Protein AF-A0A0Q7TAC6-F1 (afdb_monomer_lite)

Radius of gyration: 20.75 Å; chains: 1; bounding box: 31×66×64 Å

Structure (mmCIF, N/CA/C/O backbone):
data_AF-A0A0Q7TAC6-F1
#
_entry.id   AF-A0A0Q7TAC6-F1
#
loop_
_atom_site.group_PDB
_atom_site.id
_atom_site.type_symbol
_atom_site.label_atom_id
_atom_site.label_alt_id
_atom_site.label_comp_id
_atom_site.lab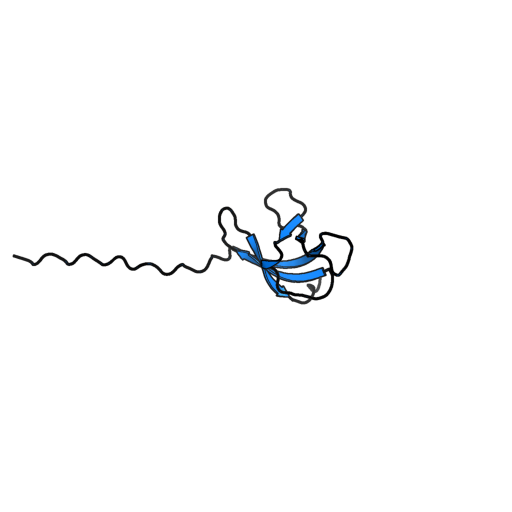el_asym_id
_atom_site.label_entity_id
_atom_site.label_seq_id
_atom_site.pdbx_PDB_ins_code
_atom_site.Cartn_x
_atom_site.Cartn_y
_atom_site.Cartn_z
_atom_site.occupancy
_atom_site.B_iso_or_equiv
_atom_site.auth_seq_id
_atom_site.auth_comp_id
_atom_site.auth_asym_id
_atom_site.auth_atom_id
_atom_site.pdbx_PDB_model_num
ATOM 1 N N . MET A 1 1 ? -12.091 -48.507 -45.931 1.00 50.78 1 MET A N 1
ATOM 2 C CA . MET A 1 1 ? -11.479 -47.163 -45.850 1.00 50.78 1 MET A CA 1
ATOM 3 C C . MET A 1 1 ? -12.095 -46.443 -44.662 1.00 50.78 1 MET A C 1
ATOM 5 O O . MET A 1 1 ? -13.316 -46.382 -44.601 1.00 50.78 1 MET A O 1
ATOM 9 N N . SER A 1 2 ? -11.295 -45.977 -43.703 1.00 50.44 2 SER A N 1
ATOM 10 C CA . SER A 1 2 ? -11.793 -45.204 -42.553 1.00 50.44 2 SER A CA 1
ATOM 11 C C . SER A 1 2 ? -11.909 -43.722 -42.929 1.00 50.44 2 SER A C 1
ATOM 13 O O . SER A 1 2 ? -11.024 -43.233 -43.635 1.00 50.44 2 SER A O 1
ATOM 15 N N . PRO A 1 3 ? -12.953 -42.995 -42.493 1.00 66.31 3 PRO A N 1
ATOM 16 C CA . PRO A 1 3 ? -13.070 -41.574 -42.796 1.00 66.31 3 PRO A CA 1
ATOM 17 C C . PRO A 1 3 ? -12.020 -40.757 -42.020 1.00 66.31 3 PRO A C 1
ATOM 19 O O . PRO A 1 3 ? -11.610 -41.155 -40.923 1.00 66.31 3 PRO A O 1
ATOM 22 N N . PRO A 1 4 ? -11.566 -39.618 -42.574 1.00 60.03 4 PRO A N 1
ATOM 23 C CA . PRO A 1 4 ? -10.559 -38.779 -41.940 1.00 60.03 4 PRO A CA 1
ATOM 24 C C . PRO A 1 4 ? -11.099 -38.163 -40.644 1.00 60.03 4 PRO A C 1
ATOM 26 O O . PRO A 1 4 ? -12.216 -37.649 -40.583 1.00 60.03 4 PRO A O 1
ATOM 29 N N . ARG A 1 5 ? -10.281 -38.225 -39.590 1.00 60.72 5 ARG A N 1
ATOM 30 C CA . ARG A 1 5 ? -10.578 -37.663 -38.268 1.00 60.72 5 ARG A CA 1
ATOM 31 C C . ARG A 1 5 ? -10.693 -36.140 -38.391 1.00 60.72 5 ARG A C 1
ATOM 33 O O . ARG A 1 5 ? -9.756 -35.490 -38.844 1.00 60.72 5 ARG A O 1
ATOM 40 N N . ALA A 1 6 ? -11.840 -35.589 -37.995 1.00 65.75 6 ALA A N 1
ATOM 41 C CA . ALA A 1 6 ? -12.087 -34.150 -38.009 1.00 65.75 6 ALA A CA 1
ATOM 42 C C . ALA A 1 6 ? -11.006 -33.387 -37.211 1.00 65.75 6 ALA A C 1
ATOM 44 O O . ALA A 1 6 ? -10.570 -33.882 -36.163 1.00 65.75 6 ALA A O 1
ATOM 45 N N . PRO A 1 7 ? -10.575 -32.194 -37.663 1.00 58.78 7 PRO A N 1
ATOM 46 C CA . PRO A 1 7 ? -9.588 -31.401 -36.944 1.00 58.78 7 PRO A CA 1
ATOM 47 C C . PRO A 1 7 ? -10.162 -30.973 -35.590 1.00 58.78 7 PRO A C 1
ATOM 49 O O . PRO A 1 7 ? -11.202 -30.316 -35.513 1.00 58.78 7 PRO A O 1
ATOM 52 N N . GLN A 1 8 ? -9.485 -31.368 -34.510 1.00 59.59 8 GLN A N 1
ATOM 53 C CA . GLN A 1 8 ? -9.790 -30.911 -33.158 1.00 59.59 8 GLN A CA 1
ATOM 54 C C . GLN A 1 8 ? -9.705 -29.384 -33.123 1.00 59.59 8 GLN A C 1
ATOM 56 O O . GLN A 1 8 ? -8.641 -28.792 -33.292 1.00 59.59 8 GLN A O 1
ATOM 61 N N . ARG A 1 9 ? -10.858 -28.745 -32.922 1.00 57.50 9 ARG A N 1
ATOM 62 C CA . ARG A 1 9 ? -10.977 -27.301 -32.744 1.00 57.50 9 ARG A CA 1
ATOM 63 C C . ARG A 1 9 ? -10.190 -26.920 -31.489 1.00 57.50 9 ARG A C 1
ATOM 65 O O . ARG A 1 9 ? -10.533 -27.376 -30.402 1.00 57.50 9 ARG A O 1
ATOM 72 N N . ALA A 1 10 ? -9.141 -26.113 -31.640 1.00 63.22 10 ALA A N 1
ATOM 73 C CA . ALA A 1 10 ? -8.405 -25.564 -30.510 1.00 63.22 10 ALA A CA 1
ATOM 74 C C . ALA A 1 10 ? -9.386 -24.788 -29.619 1.00 63.22 10 ALA A C 1
ATOM 76 O O . ALA A 1 10 ? -9.929 -23.757 -30.019 1.00 63.22 10 ALA A O 1
ATOM 77 N N . THR A 1 11 ? -9.673 -25.311 -28.430 1.00 62.53 11 THR A N 1
ATOM 78 C CA . THR A 1 11 ? -10.443 -24.588 -27.423 1.00 62.53 11 THR A CA 1
ATOM 79 C C . THR A 1 11 ? -9.594 -23.414 -26.962 1.00 62.53 11 THR A C 1
ATOM 81 O O . THR A 1 11 ? -8.557 -23.616 -26.331 1.00 62.53 11 THR A O 1
ATOM 84 N N . LEU A 1 12 ? -10.012 -22.194 -27.301 1.00 63.34 12 LEU A N 1
ATOM 85 C CA . LEU A 1 12 ? -9.451 -20.970 -26.739 1.00 63.34 12 LEU A CA 1
ATOM 86 C C . LEU A 1 12 ? -9.581 -21.074 -25.216 1.00 63.34 12 LEU A C 1
ATOM 88 O O . LEU A 1 12 ? -10.686 -21.010 -24.679 1.00 63.34 12 LEU A O 1
ATOM 92 N N . HIS A 1 13 ? -8.472 -21.317 -24.518 1.00 60.19 13 HIS A N 1
ATOM 93 C CA . HIS A 1 13 ? -8.485 -21.310 -23.064 1.00 60.19 13 HIS A CA 1
ATOM 94 C C . HIS A 1 13 ? -8.847 -19.901 -22.603 1.00 60.19 13 HIS A C 1
ATOM 96 O O . HIS A 1 13 ? -8.133 -18.945 -22.907 1.00 60.19 13 HIS A O 1
ATOM 102 N N . ALA A 1 14 ? -9.953 -19.784 -21.865 1.00 72.88 14 ALA A N 1
ATOM 103 C CA . ALA A 1 14 ? -10.260 -18.571 -21.128 1.00 72.88 14 ALA A CA 1
ATOM 104 C C . ALA A 1 14 ? -9.032 -18.176 -20.284 1.00 72.88 14 ALA A C 1
ATOM 106 O O . ALA A 1 14 ? -8.363 -19.067 -19.737 1.00 72.88 14 ALA A O 1
ATOM 107 N N . PRO A 1 15 ? -8.701 -16.877 -20.193 1.00 73.06 15 PRO A N 1
ATOM 108 C CA . PRO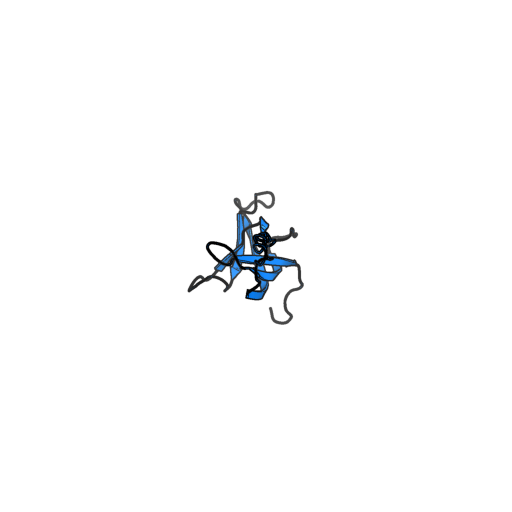 A 1 15 ? -7.570 -16.434 -19.397 1.00 73.06 15 PRO A CA 1
ATOM 109 C C . PRO A 1 15 ? -7.761 -16.910 -17.956 1.00 73.06 15 PRO A C 1
ATOM 111 O O . PRO A 1 15 ? -8.782 -16.642 -17.323 1.00 73.06 15 PRO A O 1
ATOM 114 N N . LYS A 1 16 ? -6.784 -17.672 -17.457 1.00 80.69 16 LYS A N 1
ATOM 115 C CA . LYS A 1 16 ? -6.768 -18.110 -16.061 1.00 80.69 16 LYS A CA 1
ATOM 116 C C . LYS A 1 16 ? -6.614 -16.873 -15.169 1.00 80.69 16 LYS A C 1
ATOM 118 O O . LYS A 1 16 ? -5.866 -15.967 -15.546 1.00 80.69 16 LYS A O 1
ATOM 123 N N . PRO A 1 17 ? -7.278 -16.827 -14.002 1.00 83.25 17 PRO A N 1
ATOM 124 C CA . PRO A 1 17 ? -7.015 -15.771 -13.039 1.00 83.25 17 PRO A CA 1
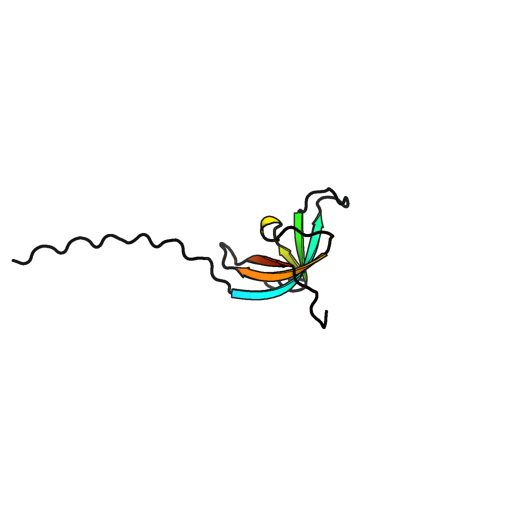ATOM 125 C C . PRO A 1 17 ? -5.532 -15.808 -12.634 1.00 83.25 17 PRO A C 1
ATOM 127 O O . PRO A 1 17 ? -4.946 -16.896 -12.581 1.00 83.25 17 PRO A O 1
ATOM 130 N N . PRO A 1 18 ? -4.917 -14.644 -12.372 1.00 87.94 18 PRO A N 1
ATOM 131 C CA . PRO A 1 18 ? -3.515 -14.582 -11.990 1.00 87.94 18 PRO A CA 1
ATOM 132 C C . PRO A 1 18 ? -3.286 -15.340 -10.682 1.00 87.94 18 PRO A C 1
ATOM 134 O O . PRO A 1 18 ? -4.122 -15.316 -9.772 1.00 87.94 18 PRO A O 1
ATOM 137 N N . ARG A 1 19 ? -2.148 -16.028 -10.581 1.00 93.12 19 ARG A N 1
ATOM 138 C CA . ARG A 1 19 ? -1.799 -16.781 -9.376 1.00 93.12 19 ARG A CA 1
ATOM 139 C C . ARG A 1 19 ? -1.482 -15.837 -8.215 1.00 93.12 19 ARG A C 1
ATOM 141 O O . ARG A 1 19 ? -0.795 -14.839 -8.393 1.00 93.12 19 ARG A O 1
ATOM 148 N N . VAL A 1 20 ? -1.904 -16.204 -7.007 1.00 94.75 20 VAL A N 1
ATOM 149 C CA . VAL A 1 20 ? -1.468 -15.553 -5.763 1.00 94.75 20 VAL A CA 1
ATOM 150 C C . VAL A 1 20 ? -0.330 -16.370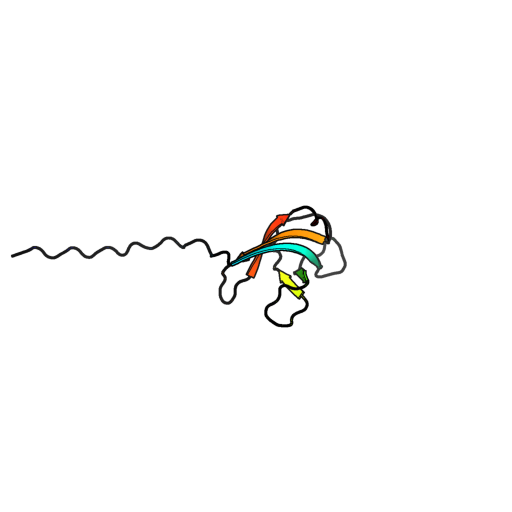 -5.155 1.00 94.75 20 VAL A C 1
ATOM 152 O O . VAL A 1 20 ? -0.479 -17.570 -4.917 1.00 94.75 20 VAL A O 1
ATOM 155 N N . TYR A 1 21 ? 0.819 -15.737 -4.931 1.00 92.12 21 TYR A N 1
ATOM 156 C CA . TYR A 1 21 ? 2.011 -16.374 -4.363 1.00 92.12 21 TYR A CA 1
ATOM 157 C C . TYR A 1 21 ? 2.064 -16.287 -2.840 1.00 92.12 21 TYR A C 1
ATOM 159 O O . TYR A 1 21 ? 2.541 -17.215 -2.190 1.00 92.12 21 TYR A O 1
ATOM 167 N N . ARG A 1 22 ? 1.609 -15.168 -2.270 1.00 92.19 22 ARG A N 1
ATOM 168 C CA . ARG A 1 22 ? 1.695 -14.898 -0.831 1.00 92.19 22 ARG A CA 1
ATOM 169 C C . ARG A 1 22 ? 0.552 -13.998 -0.383 1.00 92.19 22 ARG A C 1
ATOM 171 O O . ARG A 1 22 ? 0.145 -13.120 -1.137 1.00 92.19 22 ARG A O 1
ATOM 178 N N . ARG A 1 23 ? 0.100 -14.193 0.856 1.00 93.88 23 ARG A N 1
ATOM 179 C CA . ARG A 1 23 ? -0.758 -13.265 1.600 1.00 93.88 23 ARG A CA 1
ATOM 180 C C . ARG A 1 23 ? -0.035 -12.761 2.839 1.00 93.88 23 ARG A C 1
ATOM 182 O O . ARG A 1 23 ? 0.746 -13.512 3.422 1.00 93.88 23 ARG A O 1
ATOM 189 N N . ASP A 1 24 ? -0.248 -11.502 3.197 1.00 92.19 24 ASP A N 1
ATOM 190 C CA . ASP A 1 24 ? 0.353 -10.891 4.384 1.00 92.19 24 ASP A CA 1
ATOM 191 C C . ASP A 1 24 ? -0.469 -9.686 4.853 1.00 92.19 24 ASP A C 1
ATOM 193 O O . ASP A 1 24 ? -1.103 -9.028 4.030 1.00 92.19 24 ASP A O 1
ATOM 197 N N . VAL A 1 25 ? -0.436 -9.369 6.146 1.00 93.38 25 VAL A N 1
ATOM 198 C CA . VAL A 1 25 ? -1.048 -8.140 6.672 1.00 93.38 25 VAL A CA 1
ATOM 199 C C . VAL A 1 25 ? 0.029 -7.071 6.761 1.00 93.38 25 VAL A C 1
ATOM 201 O O . VAL A 1 25 ? 1.067 -7.271 7.390 1.00 93.38 25 VAL A O 1
ATOM 204 N N . LYS A 1 26 ? -0.187 -5.934 6.097 1.00 93.50 26 LYS A N 1
ATOM 205 C CA . LYS A 1 26 ? 0.810 -4.864 6.027 1.00 93.50 26 LYS A CA 1
ATOM 206 C C . LYS A 1 26 ? 0.193 -3.500 6.274 1.00 93.50 26 LYS A C 1
ATOM 208 O O . LYS A 1 26 ? -0.889 -3.197 5.772 1.00 93.50 26 LYS A O 1
ATOM 213 N N . ARG A 1 27 ? 0.936 -2.653 6.988 1.00 94.69 27 ARG A N 1
ATOM 214 C CA . ARG A 1 27 ? 0.655 -1.221 7.058 1.00 94.69 27 ARG A CA 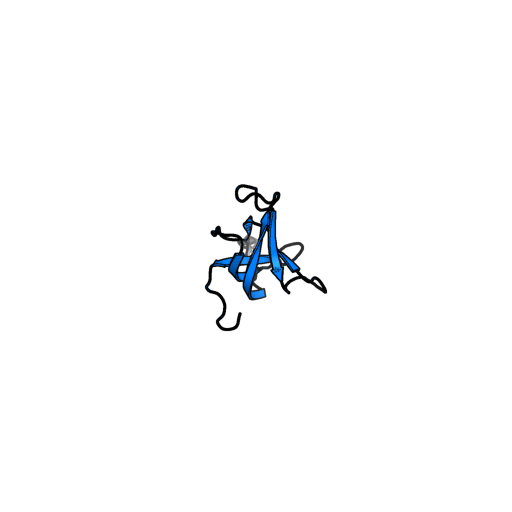1
ATOM 215 C C . ARG A 1 27 ? 1.073 -0.567 5.749 1.00 94.69 27 ARG A C 1
ATOM 217 O O . ARG A 1 27 ? 2.208 -0.760 5.294 1.00 94.69 27 ARG A O 1
ATOM 224 N N . LEU A 1 28 ? 0.150 0.183 5.160 1.00 95.38 28 LEU A N 1
ATOM 225 C CA . LEU A 1 28 ? 0.388 1.021 3.996 1.00 95.38 28 LEU A CA 1
ATOM 226 C C . LEU A 1 28 ? 0.405 2.486 4.420 1.00 95.38 28 LEU A C 1
ATOM 228 O O . LEU A 1 28 ? -0.520 2.933 5.091 1.00 95.38 28 LEU A O 1
ATOM 232 N N . THR A 1 29 ? 1.422 3.218 3.976 1.00 95.38 29 THR A N 1
ATOM 233 C CA . THR A 1 29 ? 1.547 4.669 4.165 1.00 95.38 29 THR A CA 1
ATOM 234 C C . THR A 1 29 ? 1.373 5.369 2.824 1.00 95.38 29 THR A C 1
ATOM 236 O O . THR A 1 29 ? 2.052 5.030 1.847 1.00 95.38 29 THR A O 1
ATOM 239 N N . ARG A 1 30 ? 0.454 6.333 2.762 1.00 95.38 30 ARG A N 1
ATOM 240 C CA . ARG A 1 30 ? 0.146 7.136 1.578 1.00 95.38 30 ARG A CA 1
ATOM 241 C C . ARG A 1 30 ? 1.282 8.111 1.283 1.00 95.38 30 ARG A C 1
ATOM 243 O O . ARG A 1 30 ? 1.778 8.797 2.170 1.00 95.38 30 ARG A O 1
ATOM 250 N N . VAL A 1 31 ? 1.675 8.187 0.015 1.00 94.44 31 VAL A N 1
ATOM 251 C CA . VAL A 1 31 ? 2.623 9.188 -0.479 1.00 94.44 31 VAL A CA 1
ATOM 252 C C . VAL A 1 31 ? 1.930 10.046 -1.522 1.00 94.44 31 VAL A C 1
ATOM 254 O O . VAL A 1 31 ? 1.390 9.552 -2.516 1.00 94.44 31 VAL A O 1
ATOM 257 N N . ARG A 1 32 ? 1.932 11.351 -1.273 1.00 93.81 32 ARG A N 1
ATOM 258 C CA . ARG A 1 32 ? 1.234 12.353 -2.073 1.00 93.81 32 ARG A CA 1
ATOM 259 C C . ARG A 1 32 ? 2.200 13.147 -2.938 1.00 93.81 32 ARG A C 1
ATOM 261 O O . ARG A 1 32 ? 3.388 13.230 -2.638 1.00 93.81 32 ARG A O 1
ATOM 268 N N . LEU A 1 33 ? 1.677 13.724 -4.019 1.00 92.00 33 LEU A N 1
ATOM 269 C CA . LEU A 1 33 ? 2.459 14.603 -4.891 1.00 92.00 33 LEU A CA 1
ATOM 270 C C . LEU A 1 33 ? 2.902 15.878 -4.158 1.00 92.00 33 LEU A C 1
ATOM 272 O O . LEU A 1 33 ? 4.028 16.331 -4.346 1.00 92.00 33 LEU A O 1
ATOM 276 N N . TYR A 1 34 ? 2.028 16.423 -3.312 1.00 92.12 34 TYR A N 1
ATOM 277 C CA . TYR A 1 34 ? 2.304 17.572 -2.456 1.00 92.12 34 TYR A CA 1
ATOM 278 C C . TYR A 1 34 ? 1.935 17.231 -1.008 1.00 92.12 34 TYR A C 1
ATOM 280 O O . TYR A 1 34 ? 1.207 16.276 -0.758 1.00 92.12 34 TYR A O 1
ATOM 288 N N . ALA A 1 35 ? 2.401 18.020 -0.038 1.00 84.94 35 ALA A N 1
ATOM 289 C CA . ALA A 1 35 ? 2.069 17.821 1.380 1.00 84.94 35 ALA A CA 1
ATOM 290 C C . ALA A 1 35 ? 0.603 18.166 1.735 1.00 84.94 35 ALA A C 1
ATOM 292 O O . ALA A 1 35 ? 0.234 18.175 2.905 1.00 84.94 35 ALA A O 1
ATOM 293 N N . ASP A 1 36 ? -0.219 18.470 0.732 1.00 87.19 36 ASP A N 1
ATOM 294 C CA . ASP A 1 36 ? -1.614 18.859 0.882 1.00 87.19 36 ASP A CA 1
ATOM 295 C C . ASP A 1 36 ? -2.553 17.629 0.885 1.00 87.19 36 ASP A C 1
ATOM 297 O O . ASP A 1 36 ? -2.411 16.762 0.009 1.00 87.19 36 ASP A O 1
ATOM 301 N N . PRO A 1 37 ? -3.522 17.529 1.819 1.00 82.88 37 PRO A N 1
ATOM 302 C CA . PRO A 1 37 ? -4.465 16.410 1.903 1.00 82.88 37 PRO A CA 1
ATOM 303 C C . PRO A 1 37 ? -5.387 16.219 0.692 1.00 82.88 37 PRO A C 1
ATOM 305 O O . PRO A 1 37 ? -5.933 15.123 0.525 1.00 82.88 37 PRO A O 1
ATOM 308 N N . GLU A 1 38 ? -5.562 17.223 -0.166 1.00 85.94 38 GLU A N 1
ATOM 309 C CA . GLU A 1 38 ? -6.362 17.098 -1.395 1.00 85.94 38 GLU A CA 1
ATOM 310 C C . GLU A 1 38 ? -5.514 16.669 -2.600 1.00 85.94 38 GLU A C 1
ATOM 312 O O . GLU A 1 38 ? -6.035 16.254 -3.639 1.00 85.94 38 GLU A O 1
ATOM 317 N N . SER A 1 39 ? -4.187 16.702 -2.464 1.00 89.06 39 SER A N 1
ATOM 318 C CA . SER A 1 39 ? -3.288 16.347 -3.554 1.00 89.06 39 SER A CA 1
ATOM 319 C C . SER A 1 39 ? -3.349 14.858 -3.915 1.00 89.06 39 SER A C 1
ATOM 321 O O . SER A 1 39 ? -3.581 13.972 -3.083 1.00 89.06 39 SER A O 1
ATOM 323 N N . LYS A 1 40 ? -3.099 14.576 -5.199 1.00 91.31 40 LYS A N 1
ATOM 324 C CA . LYS A 1 40 ? -3.131 13.226 -5.770 1.00 91.31 40 LYS A CA 1
ATOM 325 C C . LYS A 1 40 ? -2.175 12.283 -5.029 1.00 91.31 40 LYS A C 1
ATOM 327 O O . LYS A 1 40 ? -1.001 12.597 -4.824 1.00 91.31 40 LYS A O 1
ATOM 332 N N . THR A 1 41 ? -2.662 11.080 -4.721 1.00 95.06 41 THR A N 1
ATOM 333 C CA . THR A 1 41 ? -1.814 9.981 -4.237 1.00 95.06 41 THR A CA 1
ATOM 334 C C . THR A 1 41 ? -0.931 9.470 -5.378 1.00 95.06 41 THR A C 1
ATOM 336 O O . THR A 1 41 ? -1.443 9.102 -6.436 1.00 95.06 41 THR A O 1
ATOM 339 N N . LEU A 1 42 ? 0.388 9.446 -5.171 1.00 94.44 42 LEU A N 1
ATOM 340 C CA . LEU A 1 42 ? 1.351 8.907 -6.135 1.00 94.44 42 LEU A CA 1
ATOM 341 C C . LEU A 1 42 ? 1.486 7.392 -6.001 1.00 94.44 42 LEU A C 1
ATOM 343 O O . LEU A 1 42 ? 1.423 6.677 -6.996 1.00 94.44 42 LEU A O 1
ATOM 347 N N . PHE A 1 43 ? 1.680 6.917 -4.775 1.00 94.50 43 PHE A N 1
ATOM 348 C CA . PHE A 1 43 ? 1.813 5.505 -4.434 1.00 94.50 43 PHE A CA 1
ATOM 349 C C . PHE A 1 43 ? 1.646 5.319 -2.925 1.00 94.50 43 PHE A C 1
ATOM 351 O O . PHE A 1 43 ? 1.639 6.277 -2.151 1.00 94.50 43 PHE A O 1
ATOM 358 N N . PHE A 1 44 ? 1.543 4.067 -2.510 1.00 95.69 44 PHE A N 1
ATOM 359 C CA . PHE A 1 44 ? 1.631 3.654 -1.119 1.00 95.69 44 PHE A CA 1
ATOM 360 C C . PHE A 1 44 ? 2.972 2.979 -0.868 1.00 95.69 44 PHE A C 1
ATOM 362 O O . PHE A 1 44 ? 3.550 2.372 -1.772 1.00 95.69 44 PHE A O 1
ATOM 369 N N . THR A 1 45 ? 3.466 3.063 0.362 1.00 94.62 45 THR A N 1
ATOM 370 C CA . THR A 1 45 ? 4.673 2.351 0.777 1.00 94.62 45 THR A CA 1
ATOM 371 C C . THR A 1 45 ? 4.394 1.400 1.925 1.00 94.62 45 THR A C 1
ATOM 373 O O . THR A 1 45 ? 3.501 1.629 2.735 1.00 94.62 45 THR A O 1
ATOM 376 N N . THR A 1 46 ? 5.161 0.316 1.989 1.00 91.00 46 THR A N 1
ATOM 377 C CA . THR A 1 46 ? 5.155 -0.600 3.131 1.00 91.00 46 THR A CA 1
ATOM 378 C C . THR A 1 46 ? 6.576 -1.056 3.453 1.00 91.00 46 THR A C 1
ATOM 380 O O . THR A 1 46 ? 7.357 -1.304 2.518 1.00 91.00 46 THR A O 1
ATOM 383 N N . PRO A 1 47 ? 6.947 -1.155 4.742 1.00 82.75 47 PRO A N 1
ATOM 384 C CA . PRO A 1 47 ? 8.260 -1.646 5.135 1.00 82.75 47 PRO A CA 1
ATOM 385 C C . PRO A 1 47 ? 8.430 -3.137 4.798 1.00 82.75 47 PRO A C 1
ATOM 387 O O . PRO A 1 47 ? 7.511 -3.941 4.953 1.00 82.75 47 PRO A O 1
ATOM 390 N N . GLY A 1 48 ? 9.631 -3.521 4.350 1.00 70.44 48 GLY A N 1
ATOM 391 C CA . GLY A 1 48 ? 10.061 -4.929 4.335 1.00 70.44 48 GLY A CA 1
ATOM 392 C C . GLY A 1 48 ? 9.350 -5.869 3.347 1.00 70.44 48 GLY A C 1
ATOM 393 O O . GLY A 1 48 ? 9.036 -7.005 3.698 1.00 70.44 48 GLY A O 1
ATOM 394 N N . GLY A 1 49 ? 9.092 -5.438 2.108 1.00 61.69 49 GLY A N 1
ATOM 395 C CA . GLY A 1 49 ? 8.434 -6.284 1.091 1.00 61.69 49 GLY A CA 1
ATOM 396 C C . GLY A 1 49 ? 8.978 -6.170 -0.337 1.00 61.69 49 GLY A C 1
ATOM 397 O O . GLY A 1 49 ? 8.360 -6.705 -1.261 1.00 61.69 49 GLY A O 1
ATOM 398 N N . GLY A 1 50 ? 10.090 -5.453 -0.526 1.00 60.31 50 GLY A N 1
ATOM 399 C CA . GLY A 1 50 ? 10.717 -5.283 -1.832 1.00 60.31 50 GLY A CA 1
ATOM 400 C C . GLY A 1 50 ? 11.511 -6.520 -2.246 1.00 60.31 50 GLY A C 1
ATOM 401 O O . GLY A 1 50 ? 11.961 -7.298 -1.409 1.00 60.31 50 GLY A O 1
ATOM 402 N N . SER A 1 51 ? 11.709 -6.695 -3.552 1.00 57.88 51 SER A N 1
ATOM 403 C CA . SER A 1 51 ? 12.705 -7.643 -4.058 1.00 57.88 51 SER A CA 1
ATOM 404 C C . SER A 1 51 ? 14.111 -7.171 -3.646 1.00 57.88 51 SER A C 1
ATOM 406 O O . SER A 1 51 ? 14.456 -6.007 -3.860 1.00 57.88 51 SER A O 1
ATOM 408 N N . GLY A 1 52 ? 14.919 -8.047 -3.042 1.00 61.19 52 GLY A N 1
ATOM 409 C CA . GLY A 1 52 ? 16.294 -7.742 -2.616 1.00 61.19 52 GLY A CA 1
ATOM 410 C C . GLY A 1 52 ? 16.404 -6.902 -1.332 1.00 61.19 52 GLY A C 1
ATOM 411 O O . GLY A 1 52 ? 15.594 -7.028 -0.423 1.00 61.19 52 GLY A O 1
ATOM 412 N N . ASN A 1 53 ? 17.427 -6.039 -1.250 1.00 60.12 53 ASN A N 1
ATOM 413 C CA . ASN A 1 53 ? 17.774 -5.249 -0.051 1.00 60.12 53 ASN A CA 1
ATOM 414 C C . ASN A 1 53 ? 16.934 -3.964 0.134 1.00 60.12 53 ASN A C 1
ATOM 416 O O . ASN A 1 53 ? 17.327 -3.071 0.890 1.00 60.12 53 ASN A O 1
ATOM 420 N N . SER A 1 54 ? 15.814 -3.806 -0.580 1.00 67.50 54 SER A N 1
ATOM 421 C CA . SER A 1 54 ? 15.015 -2.580 -0.481 1.00 67.50 54 SER A CA 1
ATOM 422 C C . SER A 1 54 ? 14.303 -2.495 0.868 1.00 67.50 54 SER A C 1
ATOM 424 O O . SER A 1 54 ? 13.575 -3.406 1.262 1.00 67.50 54 SER A O 1
ATOM 426 N N . ARG A 1 55 ? 14.458 -1.358 1.555 1.00 75.25 55 ARG A N 1
ATOM 427 C CA . ARG A 1 55 ? 13.802 -1.093 2.849 1.00 75.25 55 ARG A CA 1
ATOM 428 C C . ARG A 1 55 ? 12.280 -0.948 2.715 1.00 75.25 55 ARG A C 1
ATOM 430 O O . ARG A 1 55 ? 11.562 -1.199 3.682 1.00 75.25 55 ARG A O 1
ATOM 437 N N . SER A 1 56 ? 11.805 -0.601 1.516 1.00 83.50 56 SER A N 1
ATOM 438 C CA . SER A 1 56 ? 10.398 -0.312 1.237 1.00 83.50 56 SER A CA 1
ATOM 439 C C . SER A 1 56 ? 9.927 -0.928 -0.078 1.00 83.50 56 SER A C 1
ATOM 441 O O . SER A 1 56 ? 10.697 -1.097 -1.029 1.00 83.50 56 SER A O 1
ATOM 443 N N . THR A 1 57 ? 8.631 -1.217 -0.128 1.00 88.94 57 THR A N 1
ATOM 444 C CA . THR A 1 57 ? 7.902 -1.601 -1.346 1.00 88.94 57 THR A CA 1
ATOM 445 C C . THR A 1 57 ? 6.987 -0.467 -1.750 1.00 88.94 57 THR A C 1
ATOM 447 O O . THR A 1 57 ? 6.366 0.133 -0.877 1.00 88.94 57 THR A O 1
ATOM 450 N N . PHE A 1 58 ? 6.859 -0.228 -3.050 1.00 91.69 58 PHE A N 1
ATOM 451 C CA . PHE A 1 58 ? 5.950 0.762 -3.614 1.00 91.69 58 PHE A CA 1
ATOM 452 C C . PHE A 1 58 ? 4.741 0.044 -4.217 1.00 91.69 58 PHE A C 1
ATOM 454 O O . PHE A 1 58 ? 4.909 -0.893 -4.999 1.00 91.69 58 PHE A O 1
ATOM 461 N N . ILE A 1 59 ? 3.536 0.465 -3.843 1.00 93.50 59 ILE A N 1
ATOM 462 C CA . ILE A 1 59 ? 2.272 -0.071 -4.353 1.00 93.50 59 ILE A CA 1
ATOM 463 C C . ILE A 1 59 ? 1.539 1.044 -5.093 1.00 93.50 59 ILE A C 1
ATOM 465 O O . ILE A 1 59 ? 1.335 2.131 -4.553 1.00 93.50 59 ILE A O 1
ATOM 469 N N . ALA A 1 60 ? 1.146 0.770 -6.333 1.00 94.06 60 ALA A N 1
ATOM 470 C CA . ALA A 1 60 ? 0.407 1.727 -7.145 1.00 94.06 60 ALA A CA 1
ATOM 471 C C . ALA A 1 60 ? -1.009 1.968 -6.572 1.00 94.06 60 ALA A C 1
ATOM 473 O O . ALA A 1 60 ? -1.609 1.017 -6.055 1.00 94.06 60 ALA A O 1
ATOM 474 N N . PRO A 1 61 ? -1.560 3.194 -6.644 1.00 95.38 61 PRO A N 1
ATOM 475 C CA . PRO A 1 61 ? -2.839 3.522 -6.014 1.00 95.38 61 PRO A CA 1
ATOM 476 C C . PRO A 1 61 ? -4.021 2.672 -6.488 1.00 95.38 61 PRO A C 1
ATOM 478 O O . PRO A 1 61 ? -4.886 2.330 -5.692 1.00 95.38 61 PRO A O 1
ATOM 481 N N . GLU A 1 62 ? -4.032 2.268 -7.755 1.00 95.19 62 GLU A N 1
ATOM 482 C CA . GLU A 1 62 ? -5.051 1.399 -8.352 1.00 95.19 62 GLU A CA 1
ATOM 483 C C . GLU A 1 62 ? -5.118 -0.005 -7.727 1.00 95.19 62 GLU A C 1
ATOM 485 O O . GLU A 1 62 ? -6.122 -0.703 -7.865 1.00 95.19 62 GLU A O 1
ATOM 490 N N . ASN A 1 63 ? -4.064 -0.418 -7.020 1.00 95.31 63 ASN A N 1
ATOM 491 C CA . ASN A 1 63 ? -3.992 -1.703 -6.332 1.00 95.31 63 ASN A CA 1
ATOM 492 C C . ASN A 1 63 ? -4.407 -1.609 -4.858 1.00 95.31 63 ASN A C 1
ATOM 494 O O . ASN A 1 63 ? -4.272 -2.601 -4.137 1.00 95.31 63 ASN A O 1
ATOM 498 N N . VAL A 1 64 ? -4.883 -0.446 -4.401 1.00 96.25 64 VAL A N 1
ATOM 499 C CA . VAL A 1 64 ? -5.298 -0.210 -3.017 1.00 96.25 64 VAL A CA 1
ATOM 500 C C . VAL A 1 64 ? -6.744 0.292 -2.979 1.00 96.25 64 VAL A C 1
ATOM 502 O O . VAL A 1 64 ? -7.047 1.304 -3.608 1.00 96.25 64 VAL A O 1
ATOM 505 N N . PRO A 1 65 ? -7.658 -0.391 -2.261 1.00 95.12 65 PRO A N 1
ATOM 506 C CA . PRO A 1 65 ? -9.003 0.121 -2.032 1.00 95.12 65 PRO A CA 1
ATOM 507 C C . PRO A 1 65 ? -8.977 1.518 -1.391 1.00 95.12 65 PRO A C 1
ATOM 509 O O . PRO A 1 65 ? -8.067 1.808 -0.612 1.00 95.12 65 PRO A O 1
ATOM 512 N N . PRO A 1 66 ? -9.964 2.384 -1.675 1.00 93.25 66 PRO A N 1
ATOM 513 C CA . PRO A 1 66 ? -10.040 3.696 -1.041 1.00 93.25 66 PRO A CA 1
ATOM 514 C C . PRO A 1 66 ? -10.183 3.559 0.482 1.00 93.25 66 PRO A C 1
ATOM 516 O O . PRO A 1 66 ? -10.913 2.696 0.965 1.00 93.25 66 PRO A O 1
ATOM 519 N N . PHE A 1 67 ? -9.491 4.425 1.224 1.00 94.38 67 PHE A N 1
ATOM 520 C CA . PHE A 1 67 ? -9.557 4.510 2.684 1.00 94.38 67 PHE A CA 1
ATOM 521 C C . PHE A 1 67 ? -9.271 5.939 3.158 1.00 94.38 67 PHE A C 1
ATOM 523 O O . PHE A 1 67 ? -8.628 6.726 2.453 1.00 94.38 67 PHE A O 1
ATOM 530 N N . GLU A 1 68 ? -9.730 6.269 4.359 1.00 91.12 68 GLU A N 1
ATOM 531 C CA . GLU A 1 68 ? -9.514 7.578 4.975 1.00 91.12 68 GLU A CA 1
ATOM 532 C C . GLU A 1 68 ? -8.191 7.644 5.748 1.00 91.12 68 GLU A C 1
ATOM 534 O O . GLU A 1 68 ? -7.735 6.656 6.317 1.00 91.12 68 GLU A O 1
ATOM 539 N N . GLY A 1 69 ? -7.583 8.832 5.792 1.00 92.06 69 GLY A N 1
ATOM 540 C CA . GLY A 1 69 ? -6.312 9.062 6.484 1.00 92.06 69 GLY A CA 1
ATOM 541 C C . GLY A 1 69 ? -5.074 8.695 5.662 1.00 92.06 69 GLY A C 1
ATOM 542 O O . GLY A 1 69 ? -5.163 8.348 4.486 1.00 92.06 69 GLY A O 1
ATOM 543 N N . GLU A 1 70 ? -3.898 8.827 6.276 1.00 93.31 70 GLU A N 1
ATOM 544 C CA . GLU A 1 70 ? -2.605 8.637 5.599 1.00 93.31 70 GLU A CA 1
ATOM 545 C C . GLU A 1 70 ? -2.049 7.217 5.746 1.00 93.31 70 GLU A C 1
ATOM 547 O O . GLU A 1 70 ? -1.255 6.781 4.914 1.00 93.31 70 GLU A O 1
ATOM 552 N N . GLU A 1 71 ? -2.484 6.467 6.760 1.00 95.00 71 GLU A N 1
ATOM 553 C CA . GLU A 1 71 ? -2.043 5.094 6.995 1.00 95.00 71 GLU A CA 1
ATOM 554 C C . GLU A 1 71 ? -3.215 4.176 7.316 1.00 95.00 71 GLU A C 1
ATOM 556 O O . GLU A 1 71 ? -4.151 4.569 8.010 1.00 95.00 71 GLU A O 1
ATOM 561 N N . ALA A 1 72 ? -3.143 2.936 6.840 1.00 95.81 72 ALA A N 1
ATOM 562 C CA . ALA A 1 72 ? -4.080 1.885 7.219 1.00 95.81 72 ALA A CA 1
ATOM 563 C C . ALA A 1 72 ? -3.456 0.496 7.044 1.00 95.81 72 ALA A C 1
ATOM 565 O O . ALA A 1 72 ? -2.468 0.311 6.326 1.00 95.81 72 ALA A O 1
ATOM 566 N N . TRP A 1 73 ? -4.040 -0.488 7.725 1.00 95.81 73 TRP A N 1
ATOM 567 C CA . TRP A 1 73 ? -3.650 -1.888 7.623 1.00 95.81 73 TRP A CA 1
ATOM 568 C C . TRP A 1 73 ? -4.484 -2.599 6.570 1.00 95.81 73 TRP A C 1
ATOM 570 O O . TRP A 1 73 ? -5.701 -2.427 6.496 1.00 95.81 73 TRP A O 1
ATOM 580 N N . PHE A 1 74 ? -3.818 -3.408 5.753 1.00 96.38 74 PHE A N 1
ATOM 581 C CA . PHE A 1 74 ? -4.450 -4.146 4.672 1.00 96.38 74 PHE A CA 1
ATOM 582 C C . PHE A 1 74 ? -4.013 -5.601 4.664 1.00 96.38 74 PHE A C 1
ATOM 584 O O . PHE A 1 74 ? -2.845 -5.921 4.891 1.00 96.38 74 PHE A O 1
ATOM 591 N N . GLU A 1 75 ? -4.955 -6.471 4.315 1.00 95.94 75 GLU A N 1
ATOM 592 C CA . GLU A 1 75 ? -4.632 -7.800 3.814 1.00 95.94 75 GLU A CA 1
ATOM 593 C C . GLU A 1 75 ? -4.118 -7.653 2.374 1.00 95.94 75 GLU A C 1
ATOM 595 O O . GLU A 1 75 ? -4.830 -7.169 1.490 1.00 95.94 75 GLU A O 1
ATOM 600 N N . MET A 1 76 ? -2.865 -8.038 2.148 1.00 94.69 76 MET A N 1
ATOM 601 C CA . MET A 1 76 ? -2.142 -7.886 0.890 1.00 94.69 76 MET A CA 1
ATOM 602 C C . MET A 1 76 ? -1.914 -9.240 0.222 1.00 94.69 76 MET A C 1
ATOM 604 O O . MET A 1 76 ? -1.589 -10.223 0.885 1.00 94.69 76 MET A O 1
ATOM 608 N N . GLU A 1 77 ? -1.978 -9.268 -1.105 1.00 95.38 77 GLU A N 1
ATOM 609 C CA . GLU A 1 77 ? -1.644 -10.413 -1.950 1.00 95.38 77 GLU A CA 1
ATOM 610 C C . GLU A 1 77 ? -0.474 -10.087 -2.876 1.00 95.38 77 GLU A C 1
ATOM 612 O O . GLU A 1 77 ? -0.493 -9.070 -3.569 1.00 95.38 77 GLU A O 1
ATOM 617 N N . LEU A 1 78 ? 0.529 -10.966 -2.928 1.00 93.38 78 LEU A N 1
ATOM 618 C CA . LEU A 1 78 ? 1.557 -10.944 -3.965 1.00 93.38 78 LEU A CA 1
ATOM 619 C C . LEU A 1 78 ? 1.026 -11.716 -5.173 1.00 93.38 78 LEU A C 1
ATOM 621 O O . LEU A 1 78 ? 0.991 -12.950 -5.166 1.00 93.38 78 LEU A O 1
ATOM 625 N N . VAL A 1 79 ? 0.593 -10.983 -6.189 1.00 93.50 79 VAL A N 1
ATOM 626 C CA . VAL A 1 79 ? -0.081 -11.504 -7.378 1.00 93.50 79 VAL A CA 1
ATOM 627 C C . VAL A 1 79 ? 0.918 -11.665 -8.517 1.00 93.50 79 VAL A C 1
ATOM 629 O O . VAL A 1 79 ? 1.840 -10.866 -8.686 1.00 93.50 79 VAL A O 1
ATOM 632 N N . GLU A 1 80 ? 0.741 -12.711 -9.314 1.00 92.75 80 GLU A N 1
ATOM 633 C CA . GLU A 1 80 ? 1.448 -12.909 -10.570 1.00 92.75 80 GLU A CA 1
ATOM 634 C C . GLU A 1 80 ? 1.182 -11.751 -11.538 1.00 92.75 80 GLU A C 1
ATOM 636 O O . GLU A 1 80 ? 0.042 -11.431 -11.871 1.00 92.75 80 GLU A O 1
ATOM 641 N N . GLY A 1 81 ? 2.263 -11.142 -12.013 1.00 88.50 81 GLY A N 1
ATOM 642 C CA . GLY A 1 81 ? 2.237 -10.064 -12.986 1.00 88.50 81 GLY A CA 1
ATOM 643 C C . GLY A 1 81 ? 3.394 -10.198 -13.964 1.00 88.50 81 GLY A C 1
ATOM 644 O O . GLY A 1 81 ? 4.357 -10.930 -13.723 1.00 88.50 81 GLY A O 1
ATOM 645 N N . LYS A 1 82 ? 3.288 -9.493 -15.091 1.00 85.88 82 LYS A N 1
ATOM 646 C CA . LYS A 1 82 ? 4.361 -9.373 -16.081 1.00 85.88 82 LYS A CA 1
ATOM 647 C C . LYS A 1 82 ? 4.798 -7.907 -16.155 1.00 85.88 82 LYS A C 1
ATOM 649 O O . LYS A 1 82 ? 3.925 -7.056 -16.297 1.00 85.88 82 LYS A O 1
ATOM 654 N N . PRO A 1 83 ? 6.105 -7.595 -16.088 1.00 85.31 83 PRO A N 1
ATOM 655 C CA . PRO A 1 83 ? 7.229 -8.534 -16.031 1.00 85.31 83 PRO A CA 1
ATOM 656 C C . PRO A 1 83 ? 7.501 -9.146 -14.644 1.00 85.31 83 PRO A C 1
ATOM 658 O O . PRO A 1 83 ? 8.255 -10.109 -14.564 1.00 85.31 83 PRO A O 1
ATOM 661 N N . TRP A 1 84 ? 6.880 -8.637 -13.575 1.00 87.69 84 TRP A N 1
ATOM 662 C CA . TRP A 1 84 ? 7.128 -9.084 -12.200 1.00 87.69 84 TRP A CA 1
ATOM 663 C C . TRP A 1 84 ? 5.821 -9.230 -11.420 1.00 87.69 84 TRP A C 1
ATOM 665 O O . TRP A 1 84 ? 4.839 -8.543 -11.710 1.00 87.69 84 TRP A O 1
ATOM 675 N N . SER A 1 85 ? 5.825 -10.091 -10.399 1.00 91.19 85 SER A N 1
ATOM 676 C CA . SER A 1 85 ? 4.752 -10.131 -9.405 1.00 91.19 85 SER A CA 1
ATOM 677 C C . SER A 1 85 ? 4.657 -8.807 -8.649 1.00 91.19 85 SER A C 1
ATOM 679 O O . SER A 1 85 ? 5.680 -8.179 -8.373 1.00 91.19 85 SER A O 1
ATOM 681 N N . PHE A 1 86 ? 3.449 -8.418 -8.260 1.00 90.81 86 PHE A N 1
ATOM 682 C CA . PHE A 1 86 ? 3.184 -7.153 -7.579 1.00 90.81 86 PHE A CA 1
ATOM 683 C C . PHE A 1 86 ? 2.257 -7.360 -6.384 1.00 90.81 86 PHE A C 1
ATOM 685 O O . PHE A 1 86 ? 1.494 -8.322 -6.329 1.00 90.81 86 PHE A O 1
ATOM 692 N N . TRP A 1 87 ? 2.336 -6.453 -5.414 1.00 93.31 87 TRP A N 1
ATOM 693 C CA . TRP A 1 87 ? 1.445 -6.459 -4.262 1.00 93.31 87 TRP A CA 1
ATOM 694 C C . TRP A 1 87 ? 0.137 -5.736 -4.579 1.00 93.31 87 TRP A C 1
ATOM 696 O O . TRP A 1 87 ? 0.148 -4.648 -5.157 1.00 93.31 87 TRP A O 1
ATOM 706 N N . ARG A 1 88 ? -0.978 -6.318 -4.143 1.00 94.88 88 ARG A N 1
ATOM 707 C CA . ARG A 1 88 ? -2.318 -5.736 -4.215 1.00 94.88 88 ARG A CA 1
ATOM 708 C C . ARG A 1 88 ? -2.997 -5.840 -2.859 1.00 94.88 88 ARG A C 1
ATOM 710 O O . ARG A 1 88 ? -2.945 -6.894 -2.234 1.00 94.88 88 ARG A O 1
ATOM 717 N N . ALA A 1 89 ? -3.651 -4.772 -2.422 1.00 96.38 89 ALA A N 1
ATOM 718 C CA . ALA A 1 89 ? -4.485 -4.812 -1.234 1.00 96.38 89 ALA A CA 1
ATOM 719 C C . ALA A 1 89 ? -5.862 -5.401 -1.573 1.00 96.38 89 ALA A C 1
ATOM 721 O O . ALA A 1 89 ? -6.512 -5.004 -2.545 1.00 96.38 89 ALA A O 1
ATOM 722 N N . VAL A 1 90 ? -6.297 -6.363 -0.765 1.00 95.44 90 VAL A N 1
ATOM 723 C CA . VAL A 1 90 ? -7.588 -7.045 -0.905 1.00 95.44 90 VAL A CA 1
ATOM 724 C C . VAL A 1 90 ? -8.667 -6.291 -0.136 1.00 95.44 90 VAL A C 1
ATOM 726 O O . VAL A 1 90 ? -9.732 -6.010 -0.681 1.00 95.44 90 VAL A O 1
ATOM 729 N N . ARG A 1 91 ? -8.387 -5.955 1.128 1.00 95.50 91 ARG A N 1
ATOM 730 C CA . ARG A 1 91 ? -9.301 -5.235 2.024 1.00 95.50 91 ARG A CA 1
ATOM 731 C C . ARG A 1 91 ? -8.553 -4.575 3.176 1.00 95.50 91 ARG A C 1
ATOM 733 O O . ARG A 1 91 ? -7.489 -5.055 3.572 1.00 95.50 91 ARG A O 1
ATOM 740 N N . GLN A 1 92 ? -9.137 -3.505 3.708 1.00 96.19 92 GLN A N 1
ATOM 741 C CA . GLN A 1 92 ? -8.690 -2.889 4.954 1.00 96.19 92 GLN A CA 1
ATOM 742 C C . GLN A 1 92 ? -9.006 -3.824 6.130 1.00 96.19 92 GLN A C 1
ATOM 744 O O . GLN A 1 92 ? -10.049 -4.483 6.140 1.00 96.19 92 GLN A O 1
ATOM 749 N N . VAL A 1 93 ? -8.091 -3.903 7.090 1.00 96.06 93 VAL A N 1
ATOM 750 C CA . VAL A 1 93 ? -8.196 -4.731 8.299 1.00 96.06 93 VAL A CA 1
ATOM 751 C C . VAL A 1 93 ? -7.766 -3.926 9.524 1.00 96.06 93 VAL A C 1
ATOM 753 O O . VAL A 1 93 ? -7.206 -2.836 9.400 1.00 96.06 93 VAL A O 1
ATOM 756 N N . GLU A 1 94 ? -8.030 -4.463 10.710 1.00 93.44 94 GLU A N 1
ATOM 757 C CA . GLU A 1 94 ? -7.492 -3.923 11.957 1.00 93.44 94 GLU A CA 1
ATOM 758 C C . GLU A 1 94 ? -5.978 -4.184 12.075 1.00 93.44 94 GLU A C 1
ATOM 760 O O . GLU A 1 94 ? -5.459 -5.118 11.447 1.00 93.44 94 GLU A O 1
ATOM 765 N N . PRO A 1 95 ? -5.248 -3.361 12.852 1.00 89.94 95 PRO A N 1
ATOM 766 C CA . PRO A 1 95 ? -3.855 -3.638 13.180 1.00 89.94 95 PRO A CA 1
ATOM 767 C C . PRO A 1 95 ? -3.699 -5.036 13.807 1.00 89.94 95 PRO A C 1
ATOM 769 O O . PRO A 1 95 ? -4.541 -5.444 14.610 1.00 89.94 95 PRO A O 1
ATOM 772 N N . PRO A 1 96 ? -2.625 -5.776 13.479 1.00 86.12 96 PRO A N 1
ATOM 773 C CA . PRO A 1 96 ? -2.274 -6.999 14.193 1.00 86.12 96 PRO A CA 1
ATOM 774 C C . PRO A 1 96 ? -2.128 -6.735 15.697 1.00 86.12 96 PRO A C 1
ATOM 776 O O . PRO A 1 96 ? -1.668 -5.666 16.090 1.00 86.12 96 PRO A O 1
ATOM 779 N N . ALA A 1 97 ? -2.467 -7.721 16.531 1.00 80.25 97 ALA A N 1
ATOM 780 C CA . ALA A 1 97 ? -2.426 -7.589 17.993 1.00 80.25 97 ALA A CA 1
ATOM 781 C C . ALA A 1 97 ? -1.034 -7.217 18.556 1.00 80.25 97 ALA A C 1
ATOM 783 O O . ALA A 1 97 ? -0.957 -6.655 19.643 1.00 80.25 97 ALA A O 1
ATOM 784 N N . ASP A 1 98 ? 0.034 -7.492 17.799 1.00 72.56 98 ASP A N 1
ATOM 785 C CA . ASP A 1 98 ? 1.438 -7.306 18.193 1.00 72.56 98 ASP A CA 1
ATOM 786 C C . ASP A 1 98 ? 2.169 -6.205 17.382 1.00 72.56 98 ASP A C 1
ATOM 788 O O . ASP A 1 98 ? 3.391 -6.264 17.226 1.00 72.56 98 ASP A O 1
ATOM 792 N N . ALA A 1 99 ? 1.436 -5.259 16.779 1.00 62.16 99 ALA A N 1
ATOM 793 C CA . ALA A 1 99 ? 1.973 -4.272 15.829 1.00 62.16 99 ALA A CA 1
ATOM 794 C C . ALA A 1 99 ? 2.547 -2.984 16.444 1.00 62.16 99 ALA A C 1
ATOM 796 O O . ALA A 1 99 ? 2.011 -2.500 17.466 1.00 62.16 99 ALA A O 1
#

pLDDT: mean 84.67, std 13.48, range [50.44, 96.38]

Foldseek 3Di:
DDDDDDDDDPDPDDDDFWDWDDKDKWKWFWDFPDPDPVGDTQWIWTADDDDPPDRIDTGGPVLEDDDDDGMFIFTWTQTDDPPHTDIHGPDTDDDDPVD

Secondary structure (DSSP, 8-state):
-PPPPPP-----PPPPPPPEEEEEEEEEEEEESSSSTTSPEEEEEEES-SSSS-SEEEE-GGGS---SSSEEEEEEEEE--SSS-EEEEEEEEPPPTT-

Sequence (99 aa):
MSPPRAPQRATLHAPKPPRVYRRDVKRLTRVRLYADPESKTLFFTTP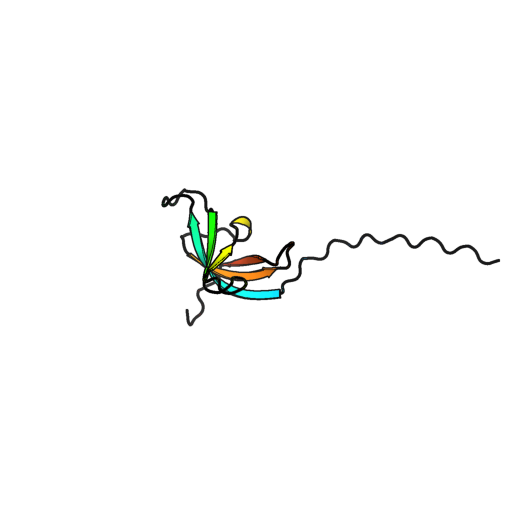GGGSGNSRSTFIAPENVPPFEGEEAWFEMELVEGKPWSFWRAVRQVEPPADA